Protein AF-A0A531ADH4-F1 (afdb_monomer_lite)

Secondary structure (DSSP, 8-state):
-HHHHHHHHHHHHHHHHHHHHTTHHHHHHHHHHHHHHHHHHHHHHHHHHHHHHH-HHHHHHHHHHHHHHHH-HHHHHHHHHHHHHHHT-

pLDDT: mean 83.57, std 10.92, range [40.94, 96.19]

Structure (mmCIF, N/CA/C/O backbone):
data_AF-A0A531ADH4-F1
#
_entry.id   AF-A0A531ADH4-F1
#
loop_
_atom_site.group_PDB
_atom_site.id
_atom_site.type_symbol
_atom_site.label_atom_id
_atom_site.label_alt_id
_atom_site.label_comp_id
_atom_site.label_asym_id
_atom_site.label_entity_id
_atom_site.label_seq_id
_atom_site.pdbx_PDB_ins_code
_atom_site.Cartn_x
_atom_site.Cartn_y
_atom_site.Cartn_z
_atom_site.occupancy
_atom_site.B_iso_or_equiv
_atom_site.auth_seq_id
_atom_site.auth_comp_id
_atom_site.auth_asym_id
_atom_site.auth_atom_id
_atom_site.pdbx_PDB_model_num
ATOM 1 N N . MET A 1 1 ? 29.020 -16.150 -24.826 1.00 63.31 1 MET A N 1
ATOM 2 C CA . MET A 1 1 ? 28.823 -15.057 -23.841 1.00 63.31 1 MET A CA 1
ATOM 3 C C . MET A 1 1 ? 28.305 -13.760 -24.460 1.00 63.31 1 MET A C 1
ATOM 5 O O . MET A 1 1 ? 27.343 -13.225 -23.936 1.00 63.31 1 MET A O 1
ATOM 9 N N . TRP A 1 2 ? 28.861 -13.266 -25.574 1.00 70.56 2 TRP A N 1
ATOM 10 C CA . TRP A 1 2 ? 28.431 -11.988 -26.177 1.00 70.56 2 TRP A CA 1
ATOM 11 C C . TRP A 1 2 ? 26.979 -11.967 -26.704 1.00 70.56 2 TRP A C 1
ATOM 13 O O . TRP A 1 2 ? 26.316 -10.939 -26.629 1.00 70.56 2 TRP A O 1
ATOM 23 N N . HIS A 1 3 ? 26.463 -13.100 -27.193 1.00 81.50 3 HIS A N 1
ATOM 24 C CA . HIS A 1 3 ? 25.074 -13.215 -27.668 1.00 81.50 3 HIS A CA 1
ATOM 25 C C . HIS A 1 3 ? 24.051 -13.144 -26.528 1.00 81.50 3 HIS A C 1
ATOM 27 O O . HIS A 1 3 ? 23.130 -12.344 -26.598 1.00 81.50 3 HIS A O 1
ATOM 33 N N . VAL A 1 4 ? 24.290 -13.874 -25.435 1.00 90.19 4 VAL A N 1
ATOM 34 C CA . VAL A 1 4 ? 23.414 -13.887 -24.250 1.00 90.19 4 VAL A CA 1
ATOM 35 C C . VAL A 1 4 ? 23.306 -12.496 -23.620 1.00 90.19 4 VAL A C 1
ATOM 37 O O . VAL A 1 4 ? 22.222 -12.067 -23.245 1.00 90.19 4 VAL A O 1
ATOM 40 N N . ALA A 1 5 ? 24.416 -11.752 -23.554 1.00 90.38 5 ALA A N 1
ATOM 41 C CA . ALA A 1 5 ? 24.406 -10.380 -23.048 1.00 90.38 5 ALA A CA 1
ATOM 42 C C . ALA A 1 5 ? 23.576 -9.435 -23.937 1.00 90.38 5 ALA A C 1
ATOM 44 O O . ALA A 1 5 ? 22.857 -8.582 -23.423 1.00 90.38 5 ALA A O 1
ATOM 45 N N . LYS A 1 6 ? 23.640 -9.599 -25.266 1.00 91.81 6 LYS A N 1
ATOM 46 C CA . LYS A 1 6 ? 22.825 -8.819 -26.208 1.00 91.81 6 LYS A CA 1
ATOM 47 C C . LYS A 1 6 ? 21.346 -9.184 -26.138 1.00 91.81 6 LYS A C 1
ATOM 49 O O . LYS A 1 6 ? 20.518 -8.287 -26.155 1.00 91.81 6 LYS A O 1
ATOM 54 N N . GLU A 1 7 ? 21.018 -10.467 -26.039 1.00 92.69 7 GLU A N 1
ATOM 55 C CA . GLU A 1 7 ? 19.634 -10.937 -25.910 1.00 92.69 7 GLU A CA 1
ATOM 56 C C . GLU A 1 7 ? 19.003 -10.458 -24.601 1.00 92.69 7 GLU A C 1
ATOM 58 O O . GLU A 1 7 ? 17.916 -9.887 -24.622 1.00 92.69 7 GLU A O 1
ATOM 63 N N . ALA A 1 8 ? 19.717 -10.584 -23.478 1.00 93.69 8 ALA A N 1
ATOM 64 C CA . ALA A 1 8 ? 19.268 -10.050 -22.194 1.00 93.69 8 ALA A CA 1
ATOM 65 C C . ALA A 1 8 ? 19.071 -8.525 -22.244 1.00 93.69 8 ALA A C 1
ATOM 67 O O . ALA A 1 8 ? 18.092 -8.010 -21.705 1.00 93.69 8 ALA A O 1
ATOM 68 N N . TRP A 1 9 ? 19.965 -7.801 -22.928 1.00 94.69 9 TRP A N 1
ATOM 69 C CA . TRP A 1 9 ? 19.831 -6.358 -23.128 1.00 94.69 9 TRP A CA 1
ATOM 70 C C . TRP A 1 9 ? 18.607 -5.991 -23.974 1.00 94.69 9 TRP A C 1
ATOM 72 O O . TRP A 1 9 ? 17.868 -5.073 -23.618 1.00 94.69 9 TRP A O 1
ATOM 82 N N . THR A 1 10 ? 18.366 -6.713 -25.069 1.00 95.00 10 THR A N 1
ATOM 83 C CA . THR A 1 10 ? 17.194 -6.498 -25.923 1.00 95.00 10 THR A CA 1
ATOM 84 C C . THR A 1 10 ? 15.900 -6.772 -25.162 1.00 95.00 10 THR A C 1
ATOM 86 O O . THR A 1 10 ? 15.022 -5.916 -25.170 1.00 95.00 10 THR A O 1
ATOM 89 N N . LEU A 1 11 ? 15.812 -7.884 -24.424 1.00 95.75 11 LEU A N 1
ATOM 90 C CA . LEU A 1 11 ? 14.632 -8.220 -23.618 1.00 95.75 11 LEU A CA 1
ATOM 91 C C . LEU A 1 11 ? 14.345 -7.167 -22.545 1.00 95.75 11 LEU A C 1
ATOM 93 O O . LEU A 1 11 ? 13.202 -6.740 -22.381 1.00 95.75 11 LEU A O 1
ATOM 97 N N . LEU A 1 12 ? 15.377 -6.715 -21.827 1.00 96.06 12 LEU A N 1
ATOM 98 C CA . LEU A 1 12 ? 15.230 -5.687 -20.798 1.00 96.06 12 LEU A CA 1
ATOM 99 C C . LEU A 1 12 ? 14.775 -4.356 -21.409 1.00 96.06 12 LEU A C 1
ATOM 101 O O . LEU A 1 12 ? 13.863 -3.713 -20.888 1.00 96.06 12 LEU A O 1
ATOM 105 N N . ARG A 1 13 ? 15.357 -3.968 -22.549 1.00 96.19 13 ARG A N 1
ATOM 106 C CA . ARG A 1 13 ? 14.956 -2.764 -23.283 1.00 96.19 13 ARG A CA 1
ATOM 107 C C . ARG A 1 13 ? 13.508 -2.849 -23.764 1.00 96.19 13 ARG A C 1
ATOM 109 O O . ARG A 1 13 ? 12.764 -1.892 -23.575 1.00 96.19 13 ARG A O 1
ATOM 116 N N . GLU A 1 14 ? 13.113 -3.958 -24.379 1.00 95.62 14 GLU A N 1
ATOM 117 C CA . GLU A 1 14 ? 11.746 -4.169 -24.870 1.00 95.62 14 GLU A CA 1
ATOM 118 C C . GLU A 1 14 ? 10.733 -4.173 -23.726 1.00 95.62 14 GLU A C 1
ATOM 120 O O . GLU A 1 14 ? 9.694 -3.529 -23.841 1.00 95.62 14 GLU A O 1
ATOM 125 N N . SER A 1 15 ? 11.072 -4.791 -2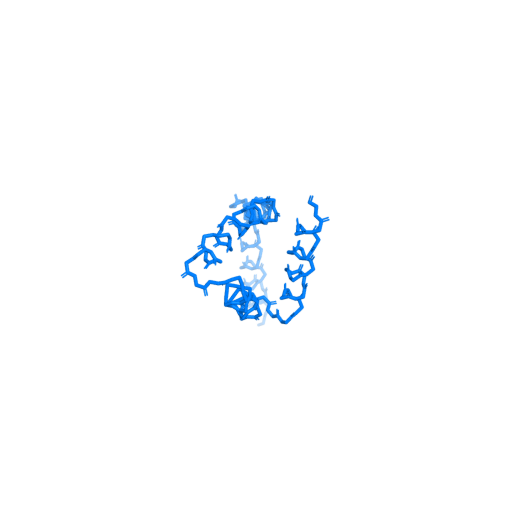2.593 1.00 94.50 15 SER A N 1
ATOM 126 C CA . SER A 1 15 ? 10.228 -4.802 -21.393 1.00 94.50 15 SER A CA 1
ATOM 127 C C . SER A 1 15 ? 10.003 -3.392 -20.842 1.00 94.50 15 SER A C 1
ATOM 129 O O . SER A 1 15 ? 8.871 -3.019 -20.549 1.00 94.50 15 SER A O 1
ATOM 131 N N . ILE A 1 16 ? 11.061 -2.579 -20.742 1.00 93.44 16 ILE A N 1
ATOM 132 C CA . ILE A 1 16 ? 10.954 -1.190 -20.267 1.00 93.44 16 ILE A CA 1
ATOM 133 C C . ILE A 1 16 ? 10.142 -0.336 -21.245 1.00 93.44 16 ILE A C 1
ATOM 135 O O . ILE A 1 16 ? 9.276 0.428 -20.824 1.00 93.44 16 ILE A O 1
ATOM 139 N N . VAL A 1 17 ? 10.405 -0.458 -22.548 1.00 95.00 17 VAL A N 1
ATOM 140 C CA . VAL A 1 17 ? 9.679 0.307 -23.573 1.00 95.00 17 VAL A CA 1
ATOM 141 C C . VAL A 1 17 ? 8.205 -0.090 -23.602 1.00 95.00 17 VAL A C 1
ATOM 143 O O . VAL A 1 17 ? 7.355 0.794 -23.646 1.00 95.00 17 VAL A O 1
ATOM 146 N N . GLY A 1 18 ? 7.895 -1.385 -23.520 1.00 93.94 18 GLY A N 1
ATOM 147 C CA . GLY A 1 18 ? 6.524 -1.883 -23.411 1.00 93.94 18 GLY A CA 1
ATOM 148 C C . GLY A 1 18 ? 5.820 -1.338 -22.170 1.00 93.94 18 GLY A C 1
ATOM 149 O O . GLY A 1 18 ? 4.756 -0.744 -22.284 1.00 93.94 18 GLY A O 1
ATOM 150 N N . PHE A 1 19 ? 6.467 -1.415 -21.005 1.00 91.75 19 PHE A N 1
ATOM 151 C CA . PHE A 1 19 ? 5.926 -0.895 -19.746 1.00 91.75 19 PHE A CA 1
ATOM 152 C C . PHE A 1 19 ? 5.596 0.608 -19.801 1.00 91.75 19 PHE A C 1
ATOM 154 O O . PHE A 1 19 ? 4.579 1.051 -19.265 1.00 91.75 19 PHE A O 1
ATOM 161 N N . ILE A 1 20 ? 6.441 1.406 -20.460 1.00 93.31 20 ILE A N 1
ATOM 162 C CA . ILE A 1 20 ? 6.196 2.843 -20.648 1.00 93.31 20 ILE A CA 1
ATOM 163 C C . ILE A 1 20 ? 5.077 3.080 -21.669 1.00 93.31 20 ILE A C 1
ATOM 165 O O . ILE A 1 20 ? 4.191 3.892 -21.407 1.00 93.31 20 ILE A O 1
ATOM 169 N N . ASN A 1 21 ? 5.098 2.378 -22.806 1.00 93.88 21 ASN A N 1
ATOM 170 C CA . ASN A 1 21 ? 4.081 2.507 -23.856 1.00 93.88 21 ASN A CA 1
ATOM 171 C C . ASN A 1 21 ? 2.681 2.119 -23.362 1.00 93.88 21 ASN A C 1
ATOM 173 O O . ASN A 1 21 ? 1.703 2.758 -23.745 1.00 93.88 21 ASN A O 1
ATOM 177 N N . ASP A 1 22 ? 2.595 1.145 -22.456 1.00 92.44 22 ASP A N 1
ATOM 178 C CA . ASP A 1 22 ? 1.350 0.735 -21.800 1.00 92.44 22 ASP A CA 1
ATOM 179 C C . ASP A 1 22 ? 0.891 1.733 -20.721 1.00 92.44 22 ASP A C 1
ATOM 181 O O . ASP A 1 22 ? -0.049 1.462 -19.978 1.00 92.44 22 ASP A O 1
ATOM 185 N N . ASN A 1 23 ? 1.545 2.897 -20.601 1.00 90.12 23 ASN A N 1
ATOM 186 C CA . ASN A 1 23 ? 1.271 3.919 -19.590 1.00 90.12 23 ASN A CA 1
ATOM 187 C C . ASN A 1 23 ? 1.238 3.348 -18.161 1.00 90.12 23 ASN A C 1
ATOM 189 O O . ASN A 1 23 ? 0.542 3.877 -17.290 1.00 90.12 23 ASN A O 1
ATOM 193 N N . ALA A 1 24 ? 1.990 2.275 -17.891 1.00 89.88 24 ALA A N 1
ATOM 194 C CA . ALA A 1 24 ? 1.896 1.541 -16.632 1.00 89.88 24 ALA A CA 1
ATOM 195 C C . ALA A 1 24 ? 2.255 2.418 -15.420 1.00 89.88 24 ALA A C 1
ATOM 197 O O . ALA A 1 24 ? 1.653 2.287 -14.356 1.00 89.88 24 ALA A O 1
ATOM 198 N N . LEU A 1 25 ? 3.170 3.379 -15.598 1.00 90.31 25 LEU A N 1
ATOM 199 C CA . LEU A 1 25 ? 3.489 4.393 -14.588 1.00 90.31 25 LEU A CA 1
ATOM 200 C C . LEU A 1 25 ? 2.296 5.304 -14.284 1.00 90.31 25 LEU A C 1
ATOM 202 O O . LEU A 1 25 ? 1.980 5.534 -13.120 1.00 90.31 25 LEU A O 1
ATOM 206 N N . SER A 1 26 ? 1.617 5.804 -15.315 1.00 92.50 26 SER A N 1
ATOM 207 C CA . SER A 1 26 ? 0.447 6.671 -15.158 1.00 92.50 26 SER A CA 1
ATOM 208 C C . SER A 1 26 ? -0.735 5.915 -14.556 1.00 92.50 26 SER A C 1
ATOM 210 O O . SER A 1 26 ? -1.413 6.447 -13.679 1.00 92.50 26 SER A O 1
ATOM 212 N N . HIS A 1 27 ? -0.953 4.661 -14.959 1.00 92.12 27 HIS A N 1
ATOM 213 C CA . HIS A 1 27 ? -1.959 3.793 -14.347 1.00 92.12 27 HIS A CA 1
ATOM 214 C C . HIS A 1 27 ? -1.641 3.501 -12.878 1.00 92.12 27 HIS A C 1
ATOM 216 O O . HIS A 1 27 ? -2.520 3.647 -12.030 1.00 92.12 27 HIS A O 1
ATOM 222 N N . GLY A 1 28 ? -0.388 3.172 -12.552 1.00 91.75 28 GLY A N 1
ATOM 223 C CA . GLY A 1 28 ? 0.055 2.986 -11.171 1.00 91.75 28 GLY A CA 1
ATOM 224 C C . GLY A 1 28 ? -0.122 4.251 -10.328 1.00 91.75 28 GLY A C 1
ATOM 225 O O . GLY A 1 28 ? -0.652 4.184 -9.220 1.00 91.75 28 GLY A O 1
ATOM 226 N N . ALA A 1 29 ? 0.233 5.417 -10.874 1.00 92.25 29 ALA A N 1
ATOM 227 C CA . ALA A 1 29 ? 0.037 6.706 -10.216 1.00 92.25 29 ALA A CA 1
ATOM 228 C C . ALA A 1 29 ? -1.450 7.018 -9.984 1.00 92.25 29 ALA A C 1
ATOM 230 O O . ALA A 1 29 ? -1.813 7.474 -8.902 1.00 92.25 29 ALA A O 1
ATOM 231 N N . ALA A 1 30 ? -2.320 6.729 -10.955 1.00 94.00 30 ALA A N 1
ATOM 232 C CA . ALA A 1 30 ? -3.762 6.902 -10.804 1.00 94.00 30 ALA A CA 1
ATOM 233 C C . ALA A 1 30 ? -4.341 5.973 -9.724 1.00 94.00 30 ALA A C 1
ATOM 235 O O . ALA A 1 30 ? -5.146 6.420 -8.908 1.00 94.00 30 ALA A O 1
ATOM 236 N N . MET A 1 31 ? -3.899 4.712 -9.671 1.00 91.44 31 MET A N 1
ATOM 237 C CA . MET A 1 31 ? -4.304 3.766 -8.624 1.00 91.44 31 MET A CA 1
ATOM 238 C C . MET A 1 31 ? -3.850 4.230 -7.239 1.00 91.44 31 MET A C 1
ATOM 240 O O . MET A 1 31 ? -4.648 4.225 -6.305 1.00 91.44 31 MET A O 1
ATOM 244 N N . ALA A 1 32 ? -2.600 4.685 -7.111 1.00 90.00 32 ALA A N 1
ATOM 245 C CA . ALA A 1 32 ? -2.078 5.225 -5.860 1.00 90.00 32 ALA A CA 1
ATOM 246 C C . ALA A 1 32 ? -2.846 6.483 -5.429 1.00 90.00 32 ALA A C 1
ATOM 248 O O . ALA A 1 32 ? -3.287 6.566 -4.288 1.00 90.00 32 ALA A O 1
ATOM 249 N N . PHE A 1 33 ? -3.078 7.427 -6.345 1.00 90.50 33 PHE A N 1
ATOM 250 C CA . PHE A 1 33 ? -3.848 8.636 -6.058 1.00 90.50 33 PHE A CA 1
ATOM 251 C C . PHE A 1 33 ? -5.277 8.307 -5.617 1.00 90.50 33 PHE A C 1
ATOM 253 O O . PHE A 1 33 ? -5.744 8.831 -4.606 1.00 90.50 33 PHE A O 1
ATOM 260 N N . TYR A 1 34 ? -5.961 7.409 -6.331 1.00 88.75 34 TYR A N 1
ATOM 261 C CA . TYR A 1 34 ? -7.308 6.975 -5.971 1.00 88.75 34 TYR A CA 1
ATOM 262 C C . TYR A 1 34 ? -7.330 6.292 -4.600 1.00 88.75 34 TYR A C 1
ATOM 264 O O . TYR A 1 34 ? -8.156 6.643 -3.761 1.00 88.75 34 TYR A O 1
ATOM 272 N N . ALA A 1 35 ? -6.386 5.388 -4.325 1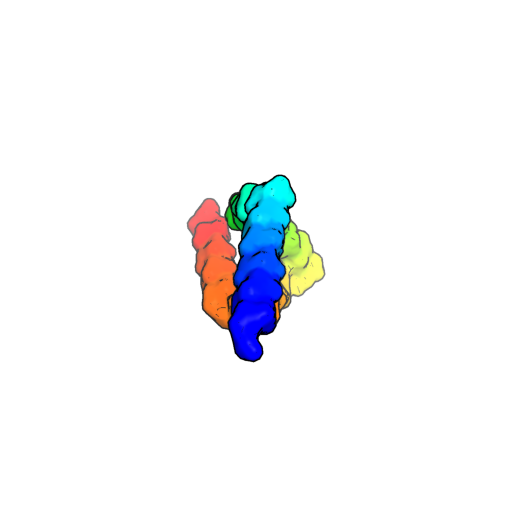.00 86.38 35 ALA A N 1
ATOM 273 C CA . ALA A 1 35 ? -6.269 4.747 -3.021 1.00 86.38 35 ALA A CA 1
ATOM 274 C C . ALA A 1 35 ? -6.014 5.779 -1.911 1.00 86.38 35 ALA A C 1
ATOM 276 O O . ALA A 1 35 ? -6.775 5.852 -0.955 1.00 86.38 35 ALA A O 1
ATOM 277 N N . THR A 1 36 ? -5.010 6.644 -2.037 1.00 85.38 36 THR A N 1
ATOM 278 C CA . THR A 1 36 ? -4.675 7.611 -0.980 1.00 85.38 36 THR A CA 1
ATOM 279 C C . THR A 1 36 ? -5.801 8.612 -0.712 1.00 85.38 36 THR A C 1
ATOM 281 O O . THR A 1 36 ? -6.029 8.979 0.438 1.00 85.38 36 THR A O 1
ATOM 284 N N . THR A 1 37 ? -6.519 9.051 -1.746 1.00 86.75 37 THR A N 1
ATOM 285 C CA . THR A 1 37 ? -7.548 10.096 -1.603 1.00 86.75 37 THR A CA 1
ATOM 286 C C . THR A 1 37 ? -8.941 9.551 -1.294 1.00 86.75 37 THR A C 1
ATOM 288 O O . THR A 1 37 ? -9.689 10.188 -0.556 1.00 86.75 37 THR A O 1
ATOM 291 N N . SER A 1 38 ? -9.298 8.381 -1.831 1.00 86.88 38 SER A N 1
ATOM 292 C CA . SER A 1 38 ? -10.657 7.826 -1.732 1.00 86.88 38 SER A CA 1
ATOM 293 C C . SER A 1 38 ? -10.790 6.727 -0.677 1.00 86.88 38 SER A C 1
ATOM 295 O O . SER A 1 38 ? -11.881 6.539 -0.142 1.00 86.88 38 SER A O 1
ATOM 297 N N . LEU A 1 39 ? -9.710 6.012 -0.333 1.00 84.56 39 LEU A N 1
ATOM 298 C CA . LEU A 1 39 ? -9.753 4.931 0.660 1.00 84.56 39 LEU A CA 1
ATOM 299 C C . LEU A 1 39 ? -10.127 5.423 2.072 1.00 84.56 39 LEU A C 1
ATOM 301 O O . LEU A 1 39 ? -10.973 4.772 2.684 1.00 84.56 39 LEU A O 1
ATOM 305 N N . PRO A 1 40 ? -9.597 6.549 2.606 1.00 81.81 40 PRO A N 1
ATOM 306 C CA . PRO A 1 40 ? -9.928 6.962 3.973 1.00 81.81 40 PRO A CA 1
ATOM 307 C C . PRO A 1 40 ? -11.426 7.257 4.188 1.00 81.81 40 PRO A C 1
ATOM 309 O O . PRO A 1 40 ? -11.992 6.713 5.137 1.00 81.81 40 PRO A O 1
ATOM 312 N N . PRO A 1 41 ? -12.120 8.022 3.313 1.00 84.38 41 PRO A N 1
ATOM 313 C CA . PRO A 1 41 ? -13.568 8.210 3.421 1.00 84.38 41 PRO A CA 1
ATOM 314 C C . PRO A 1 41 ? -14.363 6.900 3.348 1.00 84.38 41 PRO A C 1
ATOM 316 O O . PRO A 1 41 ? -15.306 6.710 4.113 1.00 84.38 41 PRO A O 1
ATOM 319 N N . ILE A 1 42 ? -13.979 5.979 2.458 1.00 87.69 42 ILE A N 1
ATOM 320 C CA . ILE A 1 42 ? -14.655 4.680 2.317 1.00 87.69 42 ILE A CA 1
ATOM 321 C C . ILE A 1 42 ? -14.479 3.843 3.588 1.00 87.69 42 ILE A C 1
ATOM 323 O O . ILE A 1 42 ? -15.452 3.285 4.096 1.00 87.69 42 ILE A O 1
ATOM 327 N N . LEU A 1 43 ? -13.261 3.784 4.133 1.00 83.69 43 LEU A N 1
ATOM 328 C CA . LEU A 1 43 ? -12.975 3.063 5.373 1.00 83.69 43 LEU A CA 1
ATOM 329 C C . LEU A 1 43 ? -13.765 3.628 6.552 1.00 83.69 43 LEU A C 1
ATOM 331 O O . LEU A 1 43 ? -14.285 2.853 7.348 1.00 83.69 43 LEU A O 1
ATOM 335 N N . LEU A 1 44 ? -13.924 4.951 6.627 1.00 83.69 44 LEU A N 1
ATOM 336 C CA . LEU A 1 44 ? -14.767 5.594 7.636 1.00 83.69 44 LEU A CA 1
ATOM 337 C C . LEU A 1 44 ? -16.206 5.057 7.602 1.00 83.69 44 LEU A C 1
ATOM 339 O O . LEU A 1 44 ? -16.756 4.691 8.639 1.00 83.69 44 LEU A O 1
ATOM 343 N N . ILE A 1 45 ? -16.796 4.954 6.408 1.00 89.06 45 ILE A N 1
ATOM 344 C CA . ILE A 1 45 ? -18.157 4.426 6.226 1.00 89.06 45 ILE A CA 1
ATOM 345 C C . ILE A 1 45 ? -18.225 2.950 6.638 1.00 89.06 45 ILE A C 1
ATOM 347 O O . ILE A 1 45 ? -19.143 2.549 7.354 1.00 89.06 45 ILE A O 1
ATOM 351 N N . VAL A 1 46 ? -17.246 2.140 6.224 1.00 88.12 46 VAL A N 1
ATOM 352 C CA . VAL A 1 46 ? -17.180 0.711 6.571 1.00 88.12 46 VAL A CA 1
ATOM 353 C C . VAL A 1 46 ? -17.070 0.513 8.085 1.00 88.12 46 VAL A C 1
ATOM 355 O O . VAL A 1 46 ? -17.808 -0.298 8.645 1.00 88.12 46 VAL A O 1
ATOM 358 N N . VAL A 1 47 ? -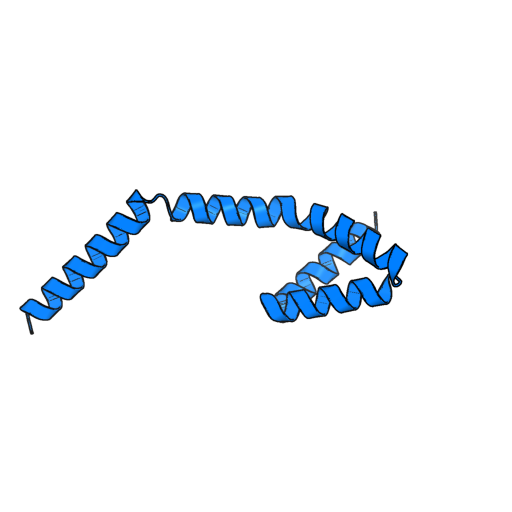16.202 1.276 8.758 1.00 84.69 47 VAL A N 1
ATOM 359 C CA . VAL A 1 47 ? -16.032 1.223 10.219 1.00 84.69 47 VAL A CA 1
ATOM 360 C C . VAL A 1 47 ? -17.299 1.668 10.934 1.00 84.69 47 VAL A C 1
ATOM 362 O O . VAL A 1 47 ? -17.695 1.013 11.891 1.00 84.69 47 VAL A O 1
ATOM 365 N N . ALA A 1 48 ? -17.979 2.713 10.459 1.00 86.88 48 ALA A N 1
ATOM 366 C CA . ALA A 1 48 ? -19.237 3.160 11.052 1.00 86.88 48 ALA A CA 1
ATOM 367 C C . ALA A 1 48 ? -20.323 2.071 10.982 1.00 86.88 48 ALA A C 1
ATOM 369 O O . ALA A 1 48 ? -20.988 1.788 11.979 1.00 86.88 48 ALA A O 1
ATOM 370 N N . ILE A 1 49 ? -20.477 1.412 9.828 1.00 91.56 49 ILE A N 1
ATOM 371 C CA . ILE A 1 49 ? -21.443 0.314 9.656 1.00 91.56 49 ILE A CA 1
ATOM 372 C C . ILE A 1 49 ? -21.068 -0.884 10.539 1.00 91.56 49 ILE A C 1
ATOM 374 O O . ILE A 1 49 ? -21.925 -1.433 11.234 1.00 91.56 49 ILE A O 1
ATOM 378 N N . ALA A 1 50 ? -19.792 -1.274 10.549 1.00 88.56 50 ALA A N 1
ATOM 379 C CA . ALA A 1 50 ? -19.308 -2.376 11.374 1.00 88.56 50 ALA A CA 1
ATOM 380 C C . ALA A 1 50 ? -19.453 -2.080 12.876 1.00 88.56 50 ALA A C 1
ATOM 382 O O . ALA A 1 50 ? -19.868 -2.955 13.631 1.00 88.56 50 ALA A O 1
ATOM 383 N N . GLY A 1 51 ? -19.186 -0.843 13.300 1.00 88.62 51 GLY A N 1
ATOM 384 C CA . GLY A 1 51 ? -19.345 -0.389 14.678 1.00 88.62 51 GLY A CA 1
ATOM 385 C C . GLY A 1 51 ? -20.799 -0.430 15.146 1.00 88.62 51 GLY A C 1
ATOM 386 O O . GLY A 1 51 ? -21.065 -0.856 16.268 1.00 88.62 51 GLY A O 1
ATOM 387 N N . MET A 1 52 ? -21.752 -0.079 14.275 1.00 90.62 52 MET A N 1
ATOM 388 C CA . MET A 1 52 ? -23.184 -0.218 14.571 1.00 90.62 52 MET A CA 1
ATOM 389 C C . MET A 1 52 ? -23.635 -1.682 14.671 1.00 90.62 52 MET A C 1
ATOM 391 O O . MET A 1 52 ? -24.491 -1.996 15.494 1.00 90.62 52 MET A O 1
ATOM 395 N N . ALA A 1 53 ? -23.084 -2.577 13.845 1.00 93.56 53 ALA A N 1
ATOM 396 C CA . ALA A 1 53 ? -23.495 -3.982 13.806 1.00 93.56 53 ALA A CA 1
ATOM 397 C C . ALA A 1 53 ? -22.823 -4.858 14.882 1.00 93.56 53 ALA A C 1
ATOM 399 O O . ALA A 1 53 ? -23.456 -5.774 15.404 1.00 93.56 53 ALA A O 1
ATOM 400 N N . PHE A 1 54 ? -21.553 -4.593 15.207 1.00 88.69 54 PHE A N 1
ATOM 401 C CA . PHE A 1 54 ? -20.702 -5.470 16.027 1.00 88.69 54 PHE A CA 1
ATOM 402 C C . PHE A 1 54 ? -20.039 -4.767 17.225 1.00 88.69 54 PHE A C 1
ATOM 404 O O . PHE A 1 54 ? -19.382 -5.428 18.028 1.00 88.69 54 PHE A O 1
ATOM 411 N N . GLY A 1 55 ? -20.210 -3.450 17.369 1.00 87.94 55 GLY A N 1
ATOM 412 C CA . GLY A 1 55 ? -19.512 -2.623 18.357 1.00 87.94 55 GLY A CA 1
ATOM 413 C C . GLY A 1 55 ? -18.217 -2.008 17.809 1.00 87.94 55 GLY A C 1
ATOM 414 O O . GLY A 1 55 ? -17.516 -2.611 16.995 1.00 87.94 55 GLY A O 1
ATOM 415 N N . ASN A 1 56 ? -17.894 -0.788 18.257 1.00 82.12 56 ASN A N 1
ATOM 416 C CA . ASN A 1 56 ? -16.744 -0.019 17.756 1.00 82.12 56 ASN A CA 1
ATOM 417 C C . ASN A 1 56 ? -15.400 -0.729 17.985 1.00 82.12 56 ASN A C 1
ATOM 419 O O . ASN A 1 56 ? -14.582 -0.782 17.068 1.00 82.12 56 ASN A O 1
ATOM 423 N N . ASP A 1 57 ? -15.204 -1.340 19.156 1.00 81.88 57 ASP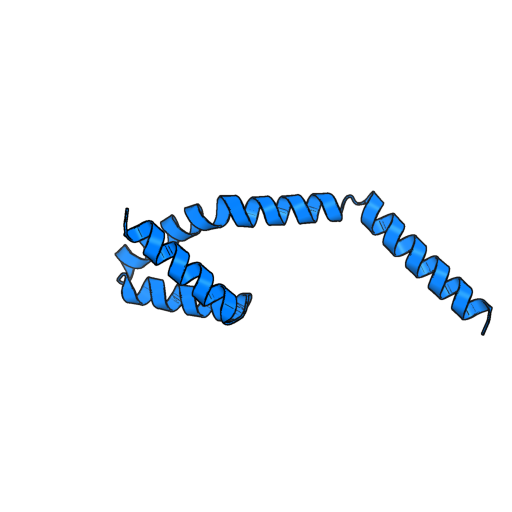 A N 1
ATOM 424 C CA . ASP A 1 57 ? -13.945 -2.015 19.504 1.00 81.88 57 ASP A CA 1
ATOM 425 C C . ASP A 1 57 ? -13.660 -3.209 18.580 1.00 81.88 57 ASP A C 1
ATOM 427 O O . ASP A 1 57 ? -12.534 -3.400 18.118 1.00 81.88 57 ASP A O 1
ATOM 431 N N . ALA A 1 58 ? -14.694 -3.989 18.246 1.00 83.19 58 ALA A N 1
ATOM 432 C CA . ALA A 1 58 ? -14.573 -5.128 17.340 1.00 83.19 58 ALA A CA 1
ATOM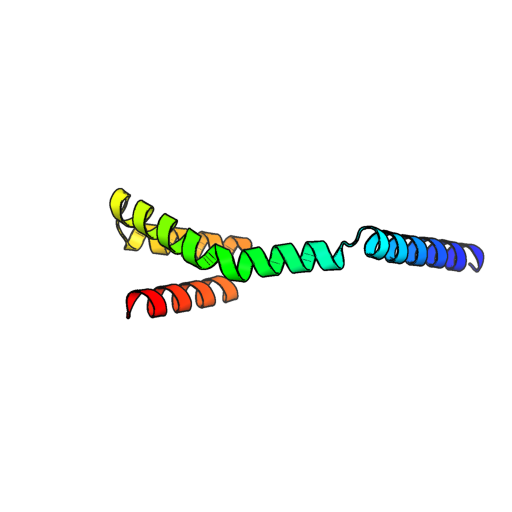 433 C C . ALA A 1 58 ? -14.266 -4.678 15.902 1.00 83.19 58 ALA A C 1
ATOM 435 O O . ALA A 1 58 ? -13.428 -5.282 15.229 1.00 83.19 58 ALA A O 1
ATOM 436 N N . ALA A 1 59 ? -14.904 -3.596 15.442 1.00 85.69 59 ALA A N 1
ATOM 437 C CA . ALA A 1 59 ? -14.655 -3.024 14.122 1.00 85.69 59 ALA A CA 1
ATOM 438 C C . ALA A 1 59 ? -13.220 -2.483 13.994 1.00 85.69 59 ALA A C 1
ATOM 440 O O . ALA A 1 59 ? -12.545 -2.750 12.996 1.00 85.69 59 ALA A O 1
ATOM 441 N N . GLN A 1 60 ? -12.730 -1.773 15.015 1.00 79.81 60 GLN A N 1
ATOM 442 C CA . GLN A 1 60 ? -11.383 -1.203 15.024 1.00 79.81 60 GLN A CA 1
ATOM 443 C C . GLN A 1 60 ? -10.300 -2.290 15.100 1.00 79.81 60 GLN A C 1
ATOM 445 O O . GLN A 1 60 ? -9.311 -2.217 14.368 1.00 79.81 60 GLN A O 1
ATOM 450 N N . LEU A 1 61 ? -10.514 -3.335 15.910 1.00 83.44 61 LEU A N 1
ATOM 451 C CA . LEU A 1 61 ? -9.608 -4.483 16.012 1.00 83.44 61 LEU A CA 1
ATOM 452 C C . LEU A 1 61 ? -9.537 -5.295 14.708 1.00 83.44 61 LEU A C 1
ATOM 454 O O . LEU A 1 61 ? -8.458 -5.705 14.282 1.00 83.44 61 LEU A O 1
ATOM 458 N N . ALA A 1 62 ? -10.676 -5.525 14.050 1.00 84.44 62 ALA A N 1
ATOM 459 C CA . ALA A 1 62 ? -10.708 -6.252 12.782 1.00 84.44 62 ALA A CA 1
ATOM 460 C C . ALA A 1 62 ? -10.006 -5.474 11.659 1.00 84.44 62 ALA A C 1
ATOM 462 O O . ALA A 1 62 ? -9.306 -6.063 10.829 1.00 84.44 62 ALA A O 1
ATOM 463 N N . LEU A 1 63 ? -10.180 -4.151 11.636 1.00 82.88 63 LEU A N 1
ATOM 464 C CA . LEU A 1 63 ? -9.554 -3.294 10.641 1.00 82.88 63 LEU A CA 1
ATOM 465 C C . LEU A 1 63 ? -8.032 -3.201 10.844 1.00 82.88 63 LEU A C 1
ATOM 467 O O . LEU A 1 63 ? -7.286 -3.325 9.871 1.00 82.88 63 LEU A O 1
ATOM 471 N N . SER A 1 64 ? -7.559 -3.041 12.085 1.00 81.75 64 SER A N 1
ATOM 472 C CA . SER A 1 64 ? -6.119 -3.001 12.375 1.00 81.75 64 SER A CA 1
ATOM 473 C C . SER A 1 64 ? -5.428 -4.319 12.008 1.00 81.75 64 SER A C 1
ATOM 475 O O . SER A 1 64 ? -4.376 -4.299 11.366 1.00 81.75 64 SER A O 1
ATOM 477 N N . ALA A 1 65 ? -6.057 -5.462 12.305 1.00 84.00 65 ALA A N 1
ATOM 478 C CA . ALA A 1 65 ? -5.551 -6.779 11.924 1.00 84.00 65 ALA A CA 1
ATOM 479 C C . ALA A 1 65 ? -5.461 -6.961 10.396 1.00 84.00 65 ALA A C 1
ATOM 481 O O . ALA A 1 65 ? -4.460 -7.478 9.895 1.00 84.00 65 ALA A O 1
ATOM 482 N N . GLN A 1 66 ? -6.465 -6.503 9.638 1.00 85.75 66 GLN A N 1
ATOM 483 C CA . GLN A 1 66 ? -6.433 -6.564 8.170 1.00 85.75 66 GLN A CA 1
ATOM 484 C C . GLN A 1 66 ? -5.347 -5.667 7.574 1.00 85.75 66 GLN A C 1
ATOM 486 O O . GLN A 1 66 ? -4.619 -6.098 6.679 1.00 85.75 66 GLN A O 1
ATOM 491 N N . MET A 1 67 ? -5.198 -4.440 8.075 1.00 82.50 67 MET A N 1
ATOM 492 C CA . MET A 1 67 ? -4.172 -3.523 7.572 1.00 82.50 67 MET A CA 1
ATOM 493 C C . MET A 1 67 ? -2.760 -4.020 7.889 1.00 82.50 67 MET A C 1
ATOM 495 O O . MET A 1 67 ? -1.894 -3.973 7.015 1.00 82.50 67 MET A O 1
ATOM 499 N N . ALA A 1 68 ? -2.549 -4.591 9.078 1.00 82.25 68 ALA A N 1
ATOM 500 C CA . ALA A 1 68 ? -1.291 -5.244 9.431 1.00 82.25 68 ALA A CA 1
ATOM 501 C C . ALA A 1 68 ? -0.977 -6.437 8.512 1.00 82.25 68 ALA A C 1
ATOM 503 O O . ALA A 1 68 ? 0.172 -6.613 8.109 1.00 82.25 68 ALA A O 1
ATOM 504 N N . GLY A 1 69 ? -1.987 -7.234 8.147 1.00 84.62 69 GLY A N 1
ATOM 505 C CA . GLY A 1 69 ? -1.827 -8.369 7.235 1.00 84.62 69 GLY A CA 1
ATOM 506 C C . GLY A 1 69 ? -1.516 -7.970 5.789 1.00 84.62 69 GLY A C 1
ATOM 507 O O . GLY A 1 69 ? -0.750 -8.659 5.120 1.00 84.62 69 GLY A O 1
ATOM 508 N N . LEU A 1 70 ? -2.086 -6.862 5.305 1.00 83.19 70 LEU A N 1
ATOM 509 C CA . LEU A 1 70 ? -1.922 -6.412 3.917 1.00 83.19 70 LEU A CA 1
ATOM 510 C C . LEU A 1 70 ? -0.668 -5.561 3.694 1.00 83.19 70 LEU A C 1
ATOM 512 O O . LEU A 1 70 ? -0.041 -5.658 2.643 1.00 83.19 70 LEU A O 1
ATOM 516 N N . MET A 1 71 ? -0.330 -4.697 4.650 1.00 80.75 71 MET A N 1
ATOM 517 C CA . MET A 1 71 ? 0.669 -3.639 4.461 1.00 80.75 71 MET A CA 1
ATOM 518 C C . MET A 1 71 ? 1.805 -3.693 5.499 1.00 80.75 71 MET A C 1
ATOM 520 O O . MET A 1 71 ? 2.756 -2.917 5.424 1.00 80.75 71 MET A O 1
ATOM 524 N N . GLY A 1 72 ? 1.741 -4.636 6.442 1.00 80.50 72 GLY A N 1
ATOM 525 C CA . GLY A 1 72 ? 2.692 -4.761 7.541 1.00 80.50 72 GLY A CA 1
ATOM 526 C C . GLY A 1 72 ? 2.342 -3.874 8.746 1.00 80.50 72 GLY A C 1
ATOM 527 O O . GLY A 1 72 ? 1.441 -3.033 8.686 1.00 80.50 72 GLY A O 1
ATOM 528 N N . PRO A 1 73 ? 3.057 -4.044 9.872 1.00 76.50 73 PRO A N 1
ATOM 529 C CA . PRO A 1 73 ? 2.710 -3.404 11.145 1.00 76.50 73 PRO A CA 1
ATOM 530 C C . PRO A 1 73 ? 2.751 -1.866 11.100 1.00 76.50 73 PRO A C 1
ATOM 532 O O . PRO A 1 73 ? 1.948 -1.214 11.757 1.00 76.50 73 PRO A O 1
ATOM 535 N N . GLN A 1 74 ? 3.617 -1.279 10.270 1.00 72.19 74 GLN A N 1
ATOM 536 C CA . GLN A 1 74 ? 3.782 0.179 10.144 1.00 72.19 74 GLN A CA 1
ATOM 537 C C . GLN A 1 74 ? 2.547 0.876 9.553 1.00 72.19 74 GLN A C 1
ATOM 539 O O . GLN A 1 74 ? 2.253 2.027 9.865 1.00 72.19 74 GLN A O 1
ATOM 544 N N . SER A 1 75 ? 1.796 0.188 8.699 1.00 67.44 75 SER A N 1
ATOM 545 C CA . SER A 1 75 ? 0.589 0.748 8.088 1.00 67.44 75 SER A CA 1
ATOM 546 C C . SER A 1 75 ? -0.630 0.648 9.001 1.00 67.44 75 SER A C 1
ATOM 548 O O . SER A 1 75 ? -1.525 1.487 8.910 1.00 67.44 75 SER A O 1
ATOM 550 N N . ALA A 1 76 ? -0.649 -0.333 9.909 1.00 68.06 76 ALA A N 1
ATOM 551 C CA . ALA A 1 76 ? -1.671 -0.425 10.946 1.00 68.06 76 ALA A CA 1
ATOM 552 C C . ALA A 1 76 ? -1.595 0.772 11.911 1.00 68.06 76 ALA A C 1
ATOM 554 O O . ALA A 1 76 ? -2.631 1.352 12.229 1.00 68.06 76 ALA A O 1
ATOM 555 N N . GLU A 1 77 ? -0.385 1.203 12.289 1.00 70.62 77 GLU A N 1
ATOM 556 C CA . GLU A 1 77 ? -0.172 2.422 13.089 1.00 70.62 77 GLU A CA 1
ATOM 557 C C . GLU A 1 77 ? -0.675 3.681 12.371 1.00 70.62 77 GLU A C 1
ATOM 559 O O . GLU A 1 77 ? -1.362 4.508 12.970 1.00 70.62 77 GLU A O 1
ATOM 564 N N . LEU A 1 78 ? -0.390 3.814 11.071 1.00 68.69 78 LEU A N 1
ATOM 565 C CA . LEU A 1 78 ? -0.812 4.977 10.284 1.00 68.69 78 LEU A CA 1
ATOM 566 C C . LEU A 1 78 ? -2.343 5.092 10.203 1.00 68.69 78 LEU A C 1
ATOM 568 O O . LEU A 1 78 ? -2.912 6.185 10.295 1.00 68.69 78 LEU A O 1
ATOM 572 N N . LEU A 1 79 ? -3.022 3.955 10.044 1.00 69.12 79 LEU A N 1
ATOM 573 C CA . LEU A 1 79 ? -4.476 3.901 10.041 1.00 69.12 79 LEU A CA 1
ATOM 574 C C . LEU A 1 79 ? -5.055 4.235 11.420 1.00 69.12 79 LEU A C 1
ATOM 576 O O . LEU A 1 79 ? -6.006 5.011 11.500 1.00 69.12 79 LEU A O 1
ATOM 580 N N . GLN A 1 80 ? -4.487 3.670 12.487 1.00 68.31 80 GLN A N 1
ATOM 581 C CA . GLN A 1 80 ? -4.929 3.918 13.857 1.00 68.31 80 GLN A CA 1
ATOM 582 C C . GLN A 1 80 ? -4.827 5.408 14.192 1.00 68.31 80 GLN A C 1
ATOM 584 O O . GLN A 1 80 ? -5.822 6.008 14.597 1.00 68.31 80 GLN A O 1
ATOM 589 N N . ALA A 1 81 ? -3.696 6.032 13.850 1.00 70.12 81 ALA A N 1
ATOM 590 C CA . ALA A 1 81 ? -3.517 7.473 13.956 1.00 70.12 81 ALA A CA 1
ATOM 591 C C . ALA A 1 81 ? -4.563 8.243 13.130 1.00 70.12 81 ALA A C 1
ATOM 593 O O . ALA A 1 81 ? -5.132 9.220 13.607 1.00 70.12 81 ALA A O 1
ATOM 594 N N . THR A 1 82 ? -4.872 7.814 11.905 1.00 67.94 82 THR A N 1
ATOM 595 C CA . THR A 1 82 ? -5.867 8.497 11.057 1.00 67.94 82 THR A CA 1
ATOM 596 C C . THR A 1 82 ? -7.279 8.429 11.651 1.00 67.94 82 THR A C 1
ATOM 598 O O . THR A 1 82 ? -7.996 9.429 11.635 1.00 67.94 82 THR A O 1
ATOM 601 N N . ILE A 1 83 ? -7.671 7.280 12.208 1.00 67.62 83 ILE A N 1
ATOM 602 C CA . ILE A 1 83 ? -8.976 7.089 12.858 1.00 67.62 83 ILE A CA 1
ATOM 603 C C . ILE A 1 83 ? -9.064 7.914 14.145 1.00 67.62 83 ILE A C 1
ATOM 605 O O . ILE A 1 83 ? -10.058 8.609 14.345 1.00 67.62 83 ILE A O 1
ATOM 609 N N . GLU A 1 84 ? -8.029 7.886 14.987 1.00 66.94 84 GLU A N 1
ATOM 610 C CA . GLU A 1 84 ? -7.965 8.686 16.218 1.00 66.94 84 GLU A CA 1
ATOM 611 C C . GLU A 1 84 ? -8.082 10.184 15.923 1.00 66.94 84 GLU A C 1
ATOM 613 O O . GLU A 1 84 ? -8.847 10.890 1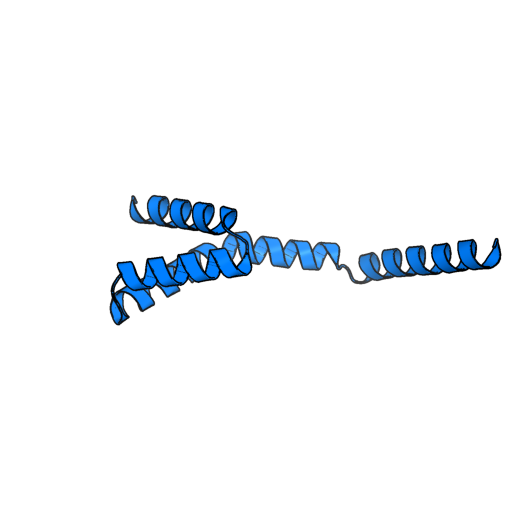6.577 1.00 66.94 84 GLU A O 1
ATOM 618 N N . ASN A 1 85 ? -7.392 10.663 14.884 1.00 66.31 85 ASN A N 1
ATOM 619 C CA . ASN A 1 85 ? -7.469 12.060 14.459 1.00 66.31 85 ASN A CA 1
ATOM 620 C C . ASN A 1 85 ? -8.830 12.424 13.839 1.00 66.31 85 ASN A C 1
ATOM 622 O O . ASN A 1 85 ? -9.292 13.551 14.013 1.00 66.31 85 ASN A O 1
ATOM 626 N N . ALA A 1 86 ? -9.486 11.502 13.128 1.00 61.22 86 ALA A N 1
ATOM 627 C CA . ALA A 1 86 ? -10.810 11.730 12.545 1.00 61.22 86 ALA A CA 1
ATOM 628 C C . ALA A 1 86 ? -11.935 11.712 13.594 1.00 61.22 86 ALA A C 1
ATOM 630 O O . ALA A 1 86 ? -12.905 12.447 13.443 1.00 61.22 86 ALA A O 1
ATOM 631 N N . ALA A 1 87 ? -11.802 10.902 14.650 1.00 58.09 87 ALA A N 1
ATOM 632 C CA . ALA A 1 87 ? -12.762 10.820 15.753 1.00 58.09 87 ALA A CA 1
ATOM 633 C C . ALA A 1 87 ? -12.659 11.998 16.742 1.00 58.09 87 ALA A C 1
ATOM 635 O O . ALA A 1 87 ? -13.601 12.258 17.487 1.00 58.09 87 ALA A O 1
ATOM 636 N N . HIS A 1 88 ? -11.531 12.716 16.753 1.00 50.34 88 HIS A N 1
ATOM 637 C CA . HIS A 1 88 ? -11.310 13.890 17.605 1.00 50.34 88 HIS A CA 1
ATOM 638 C C . HIS A 1 88 ? -11.858 15.212 17.027 1.00 50.34 88 HIS A C 1
ATOM 640 O O . HIS A 1 88 ? -11.583 16.279 17.587 1.00 50.34 88 HIS A O 1
ATOM 646 N N . LYS A 1 89 ? -12.626 15.158 15.932 1.00 40.94 89 LYS A N 1
ATOM 647 C CA . LYS A 1 89 ? -13.265 16.306 15.278 1.00 40.94 89 LYS A CA 1
ATOM 648 C C . LYS A 1 89 ? -14.777 16.125 15.208 1.00 40.94 89 LYS A C 1
ATOM 650 O O . LYS A 1 89 ? -15.476 17.147 15.380 1.00 40.94 89 LYS A O 1
#

Radius of gyration: 21.03 Å; chains: 1; bounding box: 52×31×47 Å

Sequence (89 aa):
MWHVAKEAWTLLRESIVGFINDNALSHGAAMAFYATTSLPPILLIVVAIAGMAFGNDAAQLALSAQMAGLMGPQSAELLQATIENAAHK

Foldseek 3Di:
DVVVVVVVVVVVVVVVVVCVVVVVVVVVVVVVVCCVPVVLVVLVVVLVVCCVVPNNVVSLVVVLVVQCVPPNNVRSVVSVVVVVVVVVD